Protein AF-A0A7X1GYJ8-F1 (afdb_monomer)

Structure (mmCIF, N/CA/C/O backbone):
data_AF-A0A7X1GYJ8-F1
#
_entry.id   AF-A0A7X1GYJ8-F1
#
loop_
_atom_site.group_PDB
_atom_site.id
_atom_site.type_symbol
_atom_site.label_atom_id
_atom_site.label_alt_id
_atom_site.label_comp_id
_atom_site.label_asym_id
_atom_site.label_entity_id
_atom_site.label_seq_id
_atom_site.pdbx_PDB_ins_code
_atom_site.Cartn_x
_atom_site.Cartn_y
_atom_site.Cartn_z
_atom_site.occupancy
_atom_site.B_iso_or_equiv
_atom_site.auth_seq_id
_atom_site.auth_comp_id
_atom_site.auth_asym_id
_atom_site.auth_atom_id
_atom_site.pdbx_PDB_model_num
ATOM 1 N N . MET A 1 1 ? 83.798 -9.477 -19.563 1.00 45.66 1 MET A N 1
ATOM 2 C CA . MET A 1 1 ? 82.902 -10.473 -20.184 1.00 45.66 1 MET A CA 1
ATOM 3 C C . MET A 1 1 ? 81.699 -10.606 -19.249 1.00 45.66 1 MET A C 1
ATOM 5 O O . MET A 1 1 ? 81.610 -11.568 -18.512 1.00 45.66 1 MET A O 1
ATOM 9 N N . THR A 1 2 ? 80.960 -9.540 -18.939 1.00 53.12 2 THR A N 1
ATOM 10 C CA . THR A 1 2 ? 80.012 -8.797 -19.794 1.00 53.12 2 THR A CA 1
ATOM 11 C C . THR A 1 2 ? 78.930 -9.715 -20.345 1.00 53.12 2 THR A C 1
ATOM 13 O O . THR A 1 2 ? 79.114 -10.243 -21.428 1.00 53.12 2 THR A O 1
ATOM 16 N N . ASP A 1 3 ? 77.861 -9.910 -19.569 1.00 47.84 3 ASP A N 1
ATOM 17 C CA . ASP A 1 3 ? 76.476 -9.841 -20.058 1.00 47.84 3 ASP A CA 1
ATOM 18 C C . ASP A 1 3 ? 75.512 -9.824 -18.855 1.00 47.84 3 ASP A C 1
ATOM 20 O O . ASP A 1 3 ? 75.094 -10.851 -18.327 1.00 47.84 3 ASP A O 1
ATOM 24 N N . MET A 1 4 ? 75.223 -8.620 -18.355 1.00 61.00 4 MET A N 1
ATOM 25 C CA . MET A 1 4 ? 74.084 -8.367 -17.474 1.00 61.00 4 MET A CA 1
ATOM 26 C C . MET A 1 4 ? 73.041 -7.680 -18.353 1.00 61.00 4 MET A C 1
ATOM 28 O O . MET A 1 4 ? 73.132 -6.481 -18.615 1.00 61.00 4 MET A O 1
ATOM 32 N N . HIS A 1 5 ? 72.105 -8.464 -18.883 1.00 62.12 5 HIS A N 1
ATOM 33 C CA . HIS A 1 5 ? 71.064 -7.974 -19.777 1.00 62.12 5 HIS A CA 1
ATOM 34 C C . HIS A 1 5 ? 70.033 -7.187 -18.956 1.00 62.12 5 HIS A C 1
ATOM 36 O O . HIS A 1 5 ? 69.135 -7.748 -18.329 1.00 62.12 5 HIS A O 1
ATOM 42 N N . ILE A 1 6 ? 70.190 -5.865 -18.942 1.00 59.81 6 ILE A N 1
ATOM 43 C CA . ILE A 1 6 ? 69.143 -4.927 -18.549 1.00 59.81 6 ILE A CA 1
ATOM 44 C C . ILE A 1 6 ? 68.175 -4.829 -19.724 1.00 59.81 6 ILE A C 1
ATOM 46 O O . ILE A 1 6 ? 68.511 -4.249 -20.752 1.00 59.81 6 ILE A O 1
ATOM 50 N N . ASN A 1 7 ? 66.971 -5.379 -19.569 1.00 54.88 7 ASN A N 1
ATOM 51 C CA . ASN A 1 7 ? 65.853 -5.044 -20.439 1.00 54.88 7 ASN A CA 1
ATOM 52 C C . ASN A 1 7 ? 64.719 -4.423 -19.618 1.00 54.88 7 ASN A C 1
ATOM 54 O O . ASN A 1 7 ? 64.030 -5.105 -18.865 1.00 54.88 7 ASN A O 1
ATOM 58 N N . GLY A 1 8 ? 64.551 -3.115 -19.808 1.00 46.00 8 GLY A N 1
ATOM 59 C CA . GLY A 1 8 ? 63.235 -2.535 -20.053 1.00 46.00 8 GLY A CA 1
ATOM 60 C C . GLY A 1 8 ? 62.268 -2.459 -18.880 1.00 46.00 8 GLY A C 1
ATOM 61 O O . GLY A 1 8 ? 61.262 -3.157 -18.843 1.00 46.00 8 GLY A O 1
ATOM 62 N N . ILE A 1 9 ? 62.494 -1.476 -18.013 1.00 58.97 9 ILE A N 1
ATOM 63 C CA . ILE A 1 9 ? 61.416 -0.706 -17.386 1.00 58.97 9 ILE A CA 1
ATOM 64 C C . ILE A 1 9 ? 60.454 -0.169 -18.465 1.00 58.97 9 ILE A C 1
ATOM 66 O O . ILE A 1 9 ? 60.699 0.868 -19.074 1.00 58.97 9 ILE A O 1
ATOM 70 N N . ALA A 1 10 ? 59.350 -0.868 -18.715 1.00 52.25 10 ALA A N 1
ATOM 71 C CA . ALA A 1 10 ? 58.247 -0.342 -19.507 1.00 52.25 10 ALA A CA 1
ATOM 72 C C . ALA A 1 10 ? 56.914 -0.879 -18.977 1.00 52.25 10 ALA A C 1
ATOM 74 O O . ALA A 1 10 ? 56.587 -2.051 -19.131 1.00 52.25 10 ALA A O 1
ATOM 75 N N . GLY A 1 11 ? 56.121 0.020 -18.393 1.00 50.34 11 GLY A N 1
ATOM 76 C CA . GLY A 1 11 ? 54.671 -0.070 -18.530 1.00 50.34 11 GLY A CA 1
ATOM 77 C C . GLY A 1 11 ? 53.927 -0.925 -17.514 1.00 50.34 11 GLY A C 1
ATOM 78 O O . GLY A 1 11 ? 53.037 -1.681 -17.888 1.00 50.34 11 GLY A O 1
ATOM 79 N N . GLN A 1 12 ? 54.174 -0.712 -16.223 1.00 53.41 12 GLN A N 1
ATOM 80 C CA . GLN A 1 12 ? 53.104 -0.851 -15.238 1.00 53.41 12 GLN A CA 1
ATOM 81 C C . GLN A 1 12 ? 52.084 0.274 -15.492 1.00 53.41 12 GLN A C 1
ATOM 83 O O . GLN A 1 12 ? 52.143 1.336 -14.886 1.00 53.41 12 GLN A O 1
ATOM 88 N N . LEU A 1 13 ? 51.180 0.060 -16.449 1.00 52.78 13 LEU A N 1
ATOM 89 C CA . LEU A 1 13 ? 49.982 0.868 -16.653 1.00 52.78 13 LEU A CA 1
ATOM 90 C C . LEU A 1 13 ? 48.789 -0.071 -16.806 1.00 52.78 13 LEU A C 1
ATOM 92 O O . LEU A 1 13 ? 48.505 -0.600 -17.874 1.00 52.78 13 LEU A O 1
ATOM 96 N N . THR A 1 14 ? 48.117 -0.261 -15.672 1.00 54.62 14 THR A N 1
ATOM 97 C CA . THR A 1 14 ? 46.659 -0.338 -15.577 1.00 54.62 14 THR A CA 1
ATOM 98 C C . THR A 1 14 ? 45.983 -1.232 -16.617 1.00 54.62 14 THR A C 1
ATOM 100 O O . THR A 1 14 ? 45.461 -0.754 -17.621 1.00 54.62 14 THR A O 1
ATOM 103 N N . THR A 1 15 ? 45.837 -2.521 -16.313 1.00 56.56 15 THR A N 1
ATOM 104 C CA . THR A 1 15 ? 44.571 -3.168 -16.663 1.00 56.56 15 THR A CA 1
ATOM 105 C C . THR A 1 15 ? 43.479 -2.392 -15.925 1.00 56.56 15 THR A C 1
ATOM 107 O O . THR A 1 15 ? 43.510 -2.392 -14.689 1.00 56.56 15 THR A O 1
ATOM 110 N N . PRO A 1 16 ? 42.536 -1.710 -16.602 1.00 51.09 16 PRO A N 1
ATOM 111 C CA . PRO A 1 16 ? 41.320 -1.312 -15.926 1.00 51.09 16 PRO A CA 1
ATOM 112 C C . PRO A 1 16 ? 40.677 -2.617 -15.474 1.00 51.09 16 PRO A C 1
ATOM 114 O O . PRO A 1 16 ? 40.201 -3.407 -16.291 1.00 51.09 16 PRO A O 1
ATOM 117 N N . GLN A 1 17 ? 40.757 -2.878 -14.167 1.00 50.09 17 GLN A N 1
ATOM 118 C CA . GLN A 1 17 ? 39.929 -3.861 -13.502 1.00 50.09 17 GLN A CA 1
ATOM 119 C C . GLN A 1 17 ? 38.521 -3.564 -13.990 1.00 50.09 17 GLN A C 1
ATOM 121 O O . GLN A 1 17 ? 37.985 -2.484 -13.736 1.00 50.09 17 GLN A O 1
ATOM 126 N N . ALA A 1 18 ? 37.994 -4.473 -14.805 1.00 48.84 18 ALA A N 1
ATOM 127 C CA . ALA A 1 18 ? 36.632 -4.416 -15.266 1.00 48.84 18 ALA A CA 1
ATOM 128 C C . ALA A 1 18 ? 35.777 -4.437 -14.003 1.00 48.84 18 ALA A C 1
ATOM 130 O O . ALA A 1 18 ? 35.524 -5.498 -13.434 1.00 48.84 18 ALA A O 1
ATOM 131 N N . GLY A 1 19 ? 35.389 -3.247 -13.537 1.00 53.94 19 GLY A N 1
ATOM 132 C CA . GLY A 1 19 ? 34.272 -3.091 -12.634 1.00 53.94 19 GLY A CA 1
ATOM 133 C C . GLY A 1 19 ? 33.162 -3.911 -13.255 1.00 53.94 19 GLY A C 1
ATOM 134 O O . GLY A 1 19 ? 32.858 -3.733 -14.438 1.00 53.94 19 GLY A O 1
ATOM 135 N N . THR A 1 20 ? 32.687 -4.894 -12.496 1.00 56.09 20 THR A N 1
ATOM 136 C CA . THR A 1 20 ? 31.553 -5.751 -12.821 1.00 56.09 20 THR A CA 1
ATOM 137 C C . THR A 1 20 ? 30.541 -4.921 -13.588 1.00 56.09 20 THR A C 1
ATOM 139 O O . THR A 1 20 ? 29.871 -4.068 -13.005 1.00 56.09 20 THR A O 1
ATOM 142 N N . ARG A 1 21 ? 30.494 -5.110 -14.914 1.00 59.47 21 ARG A N 1
ATOM 143 C CA . ARG A 1 21 ? 29.458 -4.525 -15.756 1.00 59.47 21 ARG A CA 1
ATOM 144 C C . ARG A 1 21 ? 28.191 -5.215 -15.293 1.00 59.47 21 ARG A C 1
ATOM 146 O O . ARG A 1 21 ? 27.908 -6.315 -15.754 1.00 59.47 21 ARG A O 1
ATOM 153 N N . SER A 1 22 ? 27.523 -4.626 -14.303 1.00 63.12 22 SER A N 1
ATOM 154 C CA . SER A 1 22 ? 26.217 -5.078 -13.853 1.00 63.12 22 SER A CA 1
ATOM 155 C C . SER A 1 22 ? 25.363 -5.089 -15.106 1.00 63.12 22 SER A C 1
ATOM 157 O O . SER A 1 22 ? 25.158 -4.045 -15.734 1.00 63.12 22 SER A O 1
ATOM 159 N N . SER A 1 23 ? 25.049 -6.287 -15.588 1.00 75.88 23 SER A N 1
ATOM 160 C CA . SER A 1 23 ? 24.400 -6.417 -16.877 1.00 75.88 23 SER A CA 1
ATOM 161 C C . SER A 1 23 ? 23.003 -5.812 -16.754 1.00 75.88 23 SER A C 1
ATOM 163 O O . SER A 1 23 ? 22.411 -5.801 -15.672 1.00 75.88 23 SER A O 1
ATOM 165 N N . ALA A 1 24 ? 22.436 -5.308 -17.850 1.00 69.75 24 ALA A N 1
ATOM 166 C CA . ALA A 1 24 ? 21.052 -4.827 -17.831 1.00 69.75 24 ALA A CA 1
ATOM 167 C C . ALA A 1 24 ? 20.081 -5.905 -17.291 1.00 69.75 24 ALA A C 1
ATOM 169 O O . ALA A 1 24 ? 19.071 -5.578 -16.671 1.00 69.75 24 ALA A O 1
ATOM 170 N N . ALA A 1 25 ? 20.429 -7.188 -17.454 1.00 70.75 25 ALA A N 1
ATOM 171 C CA . ALA A 1 25 ? 19.703 -8.321 -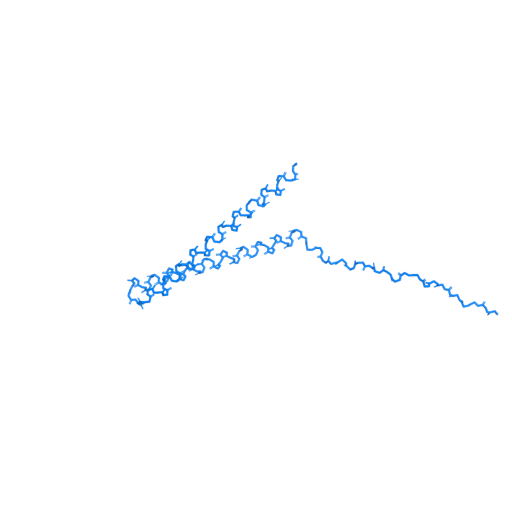16.893 1.00 70.75 25 ALA A CA 1
ATOM 172 C C . ALA A 1 25 ? 19.810 -8.422 -15.356 1.00 70.75 25 ALA A C 1
ATOM 174 O O . ALA A 1 25 ? 18.810 -8.724 -14.703 1.00 70.75 25 ALA A O 1
ATOM 175 N N . ASP A 1 26 ? 20.971 -8.131 -14.763 1.00 78.12 26 ASP A N 1
ATOM 176 C CA . ASP A 1 26 ? 21.149 -8.103 -13.302 1.00 78.12 26 ASP A CA 1
ATOM 177 C C . ASP A 1 26 ? 20.385 -6.936 -12.667 1.00 78.12 26 ASP A C 1
ATOM 179 O O . ASP A 1 26 ? 19.699 -7.113 -11.657 1.00 78.12 26 ASP A O 1
ATOM 183 N N . ALA A 1 27 ? 20.418 -5.761 -13.303 1.00 74.62 27 ALA A N 1
ATOM 184 C CA . ALA A 1 27 ? 19.632 -4.603 -12.879 1.00 74.62 27 ALA A CA 1
ATOM 185 C C . ALA A 1 27 ? 18.117 -4.869 -12.976 1.00 74.62 27 ALA A C 1
ATOM 187 O O . ALA A 1 27 ? 17.375 -4.549 -12.046 1.00 74.62 27 ALA A O 1
ATOM 188 N N . ALA A 1 28 ? 17.655 -5.518 -14.053 1.00 75.75 28 ALA A N 1
ATOM 189 C CA . ALA A 1 28 ? 16.254 -5.908 -14.218 1.00 75.75 28 ALA A CA 1
ATOM 190 C C . ALA A 1 28 ? 15.799 -6.928 -13.159 1.00 75.75 28 ALA A C 1
ATOM 192 O O . ALA A 1 28 ? 14.698 -6.805 -12.619 1.00 75.75 28 ALA A O 1
ATOM 193 N N . LYS A 1 29 ? 16.651 -7.900 -12.802 1.00 81.56 29 LYS A N 1
ATOM 194 C CA . LYS A 1 29 ? 16.393 -8.831 -11.690 1.00 81.56 29 LYS A CA 1
ATOM 195 C C . LYS A 1 29 ? 16.310 -8.113 -10.345 1.00 81.56 29 LYS A C 1
ATOM 197 O O . LYS A 1 29 ? 15.382 -8.372 -9.582 1.00 81.56 29 LYS A O 1
ATOM 202 N N . GLY A 1 30 ? 17.249 -7.210 -10.059 1.00 85.06 30 GLY A N 1
ATOM 203 C CA . GLY A 1 30 ? 17.247 -6.413 -8.830 1.00 85.06 30 GLY A CA 1
ATOM 204 C C . GLY A 1 30 ? 15.979 -5.570 -8.701 1.00 85.06 30 GLY A C 1
ATOM 205 O O . GLY A 1 30 ? 15.325 -5.586 -7.659 1.00 85.06 30 GLY A O 1
ATOM 206 N N . PHE A 1 31 ? 15.575 -4.922 -9.794 1.00 83.56 31 PHE A N 1
ATOM 207 C CA . PHE A 1 31 ? 14.337 -4.157 -9.851 1.00 83.56 31 PHE A CA 1
ATOM 208 C C . PHE A 1 31 ? 13.087 -5.035 -9.673 1.00 83.56 31 PHE A C 1
ATOM 210 O O . PHE A 1 31 ? 12.203 -4.693 -8.892 1.00 83.56 31 PHE A O 1
ATOM 217 N N . GLY A 1 32 ? 13.012 -6.185 -10.349 1.00 87.31 32 GLY A N 1
ATOM 218 C CA . GLY A 1 32 ? 11.891 -7.118 -10.205 1.00 87.31 32 GLY A CA 1
ATOM 219 C C . GLY A 1 32 ? 11.743 -7.648 -8.776 1.00 87.31 32 GLY A C 1
ATOM 220 O O . GLY A 1 32 ? 10.631 -7.720 -8.254 1.00 87.31 32 GLY A O 1
ATOM 221 N N . ASN A 1 33 ? 12.861 -7.949 -8.112 1.00 90.38 33 ASN A N 1
ATOM 222 C CA . ASN A 1 33 ? 12.871 -8.347 -6.704 1.00 90.38 33 ASN A CA 1
ATOM 223 C C . ASN A 1 33 ? 12.407 -7.210 -5.786 1.00 90.38 33 ASN A C 1
ATOM 225 O O . ASN A 1 33 ? 11.597 -7.449 -4.892 1.00 90.38 33 ASN A O 1
ATOM 229 N N . PHE A 1 34 ? 12.872 -5.981 -6.029 1.00 89.62 34 PHE A N 1
ATOM 230 C CA . PHE A 1 34 ? 12.417 -4.799 -5.299 1.00 89.62 34 PHE A CA 1
ATOM 231 C C . PHE A 1 34 ? 10.908 -4.584 -5.458 1.00 89.62 34 PHE A C 1
ATOM 233 O O . PHE A 1 34 ? 10.203 -4.443 -4.463 1.00 89.62 34 PHE A O 1
ATOM 240 N N . LEU A 1 35 ? 10.392 -4.634 -6.692 1.00 89.75 35 LEU A N 1
ATOM 241 C CA . LEU A 1 35 ? 8.966 -4.463 -6.964 1.00 89.75 35 LEU A CA 1
ATOM 242 C C . LEU A 1 35 ? 8.134 -5.554 -6.280 1.00 89.75 35 LEU A C 1
ATOM 244 O O . LEU A 1 35 ? 7.108 -5.253 -5.680 1.00 89.75 35 LEU A O 1
ATOM 248 N N . LYS A 1 36 ? 8.592 -6.810 -6.318 1.00 92.44 36 LYS A N 1
ATOM 249 C CA . LYS A 1 36 ? 7.947 -7.913 -5.594 1.00 92.44 36 LYS A CA 1
ATOM 250 C C . LYS A 1 36 ? 7.906 -7.654 -4.085 1.00 92.44 36 LYS A C 1
ATOM 252 O O . LYS A 1 36 ? 6.877 -7.902 -3.462 1.00 92.44 36 LYS A O 1
ATOM 257 N N . GLY A 1 37 ? 9.000 -7.146 -3.516 1.00 94.38 37 GLY A N 1
ATOM 258 C CA . GLY A 1 37 ? 9.064 -6.734 -2.114 1.00 94.38 37 GLY A CA 1
ATOM 259 C C . GLY A 1 37 ? 8.051 -5.635 -1.793 1.00 94.38 37 GLY A C 1
ATOM 260 O O . GLY A 1 37 ? 7.246 -5.805 -0.885 1.00 94.38 37 GLY A O 1
ATOM 261 N N . ALA A 1 38 ? 8.017 -4.571 -2.598 1.00 91.94 38 ALA A N 1
ATOM 262 C CA . ALA A 1 38 ? 7.089 -3.455 -2.419 1.00 91.94 38 ALA A CA 1
ATOM 263 C C . ALA A 1 38 ? 5.614 -3.890 -2.500 1.00 91.94 38 ALA A C 1
ATOM 265 O O . ALA A 1 38 ? 4.799 -3.470 -1.685 1.00 91.94 38 ALA A O 1
ATOM 266 N N . VAL A 1 39 ? 5.264 -4.772 -3.444 1.00 94.81 39 VAL A N 1
ATOM 267 C CA . VAL A 1 39 ? 3.909 -5.348 -3.536 1.00 94.81 39 VAL A CA 1
ATOM 268 C C . VAL A 1 39 ? 3.567 -6.142 -2.273 1.00 94.81 39 VAL A C 1
ATOM 270 O O . VAL A 1 39 ? 2.465 -6.008 -1.744 1.00 94.81 39 VAL A O 1
ATOM 273 N N . SER A 1 40 ? 4.504 -6.954 -1.775 1.00 96.56 40 SER A N 1
ATOM 274 C CA . SER A 1 40 ? 4.306 -7.727 -0.545 1.00 96.56 40 SER A CA 1
ATOM 275 C C . SER A 1 40 ? 4.123 -6.829 0.679 1.00 96.56 40 SER A C 1
ATOM 277 O O . SER A 1 40 ? 3.300 -7.135 1.535 1.00 96.56 40 SER A O 1
ATOM 279 N N . GLU A 1 41 ? 4.871 -5.730 0.761 1.00 95.62 41 GLU A N 1
ATOM 280 C CA . GLU A 1 41 ? 4.770 -4.756 1.849 1.00 95.62 41 GLU A CA 1
ATOM 281 C C . GLU A 1 41 ? 3.422 -4.032 1.829 1.00 95.62 41 GLU A C 1
ATOM 283 O O . GLU A 1 41 ? 2.743 -3.968 2.849 1.00 95.62 41 GLU A O 1
ATOM 288 N N . VAL A 1 42 ? 2.970 -3.573 0.659 1.00 96.06 42 VAL A N 1
ATOM 289 C CA . VAL A 1 42 ? 1.637 -2.968 0.510 1.00 96.06 42 VAL A CA 1
ATOM 290 C C . VAL A 1 42 ? 0.534 -3.957 0.892 1.00 96.06 42 VAL A C 1
ATOM 292 O O . VAL A 1 42 ? -0.401 -3.582 1.593 1.00 96.06 42 VAL A O 1
ATOM 295 N N . ASN A 1 43 ? 0.653 -5.229 0.500 1.00 96.44 43 ASN A N 1
ATOM 296 C CA . ASN A 1 43 ? -0.306 -6.264 0.895 1.00 96.44 43 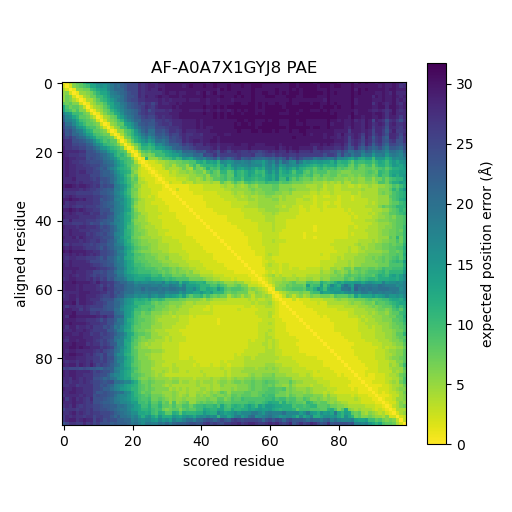ASN A CA 1
ATOM 297 C C . ASN A 1 43 ? -0.347 -6.470 2.418 1.00 96.44 43 ASN A C 1
ATOM 299 O O . ASN A 1 43 ? -1.420 -6.623 2.995 1.00 96.44 43 ASN A O 1
ATOM 303 N N . GLN A 1 44 ? 0.815 -6.447 3.072 1.00 97.31 44 GLN A N 1
ATOM 304 C CA . GLN A 1 44 ? 0.907 -6.539 4.527 1.00 97.31 44 GLN A CA 1
ATOM 305 C C . GLN A 1 44 ? 0.233 -5.339 5.209 1.00 97.31 44 GLN A C 1
ATOM 307 O O . GLN A 1 44 ? -0.553 -5.526 6.134 1.00 97.31 44 GLN A O 1
ATOM 312 N N . LEU A 1 45 ? 0.475 -4.122 4.713 1.00 96.31 45 LEU A N 1
ATOM 313 C CA . LEU A 1 45 ? -0.156 -2.904 5.230 1.00 96.31 45 LEU A CA 1
ATOM 314 C C . LEU A 1 45 ? -1.681 -2.927 5.072 1.00 96.31 45 LEU A C 1
ATOM 316 O O . LEU A 1 45 ? -2.394 -2.517 5.985 1.00 96.31 45 LEU A O 1
ATOM 320 N N . HIS A 1 46 ? -2.185 -3.433 3.944 1.00 95.69 46 HIS A N 1
ATOM 321 C CA . HIS A 1 46 ? -3.620 -3.635 3.748 1.00 95.69 46 HIS A CA 1
ATOM 322 C C . HIS A 1 46 ? -4.200 -4.626 4.762 1.00 95.69 46 HIS A C 1
ATOM 324 O O . HIS A 1 46 ? -5.196 -4.310 5.406 1.00 95.69 46 HIS A O 1
ATOM 330 N N . HIS A 1 47 ? -3.552 -5.774 4.975 1.00 96.94 47 HIS A N 1
ATOM 331 C CA . HIS A 1 47 ? -4.001 -6.743 5.978 1.00 96.94 47 HIS A CA 1
ATOM 332 C C . HIS A 1 47 ? -4.008 -6.177 7.402 1.00 96.94 47 HIS A C 1
ATOM 334 O O . HIS A 1 47 ? -4.938 -6.444 8.160 1.00 96.94 47 HIS A O 1
ATOM 340 N N . GLU A 1 48 ? -2.993 -5.399 7.778 1.00 94.88 48 GLU A N 1
ATOM 341 C CA . GLU A 1 48 ? -2.946 -4.729 9.082 1.00 94.88 48 GLU A CA 1
ATOM 342 C C . GLU A 1 48 ? -4.085 -3.719 9.243 1.00 94.88 48 GLU A C 1
ATOM 344 O O . GLU A 1 48 ? -4.723 -3.667 10.296 1.00 94.88 48 GLU A O 1
ATOM 349 N N . ALA A 1 49 ? -4.375 -2.946 8.194 1.00 94.12 49 ALA A N 1
ATOM 350 C CA . ALA A 1 49 ? -5.489 -2.008 8.193 1.00 94.12 49 ALA A CA 1
ATOM 351 C C . ALA A 1 49 ? -6.840 -2.730 8.322 1.00 94.12 49 ALA A C 1
ATOM 353 O O . ALA A 1 49 ? -7.659 -2.334 9.151 1.00 94.12 49 ALA A O 1
ATOM 354 N N . ASP A 1 50 ? -7.045 -3.822 7.582 1.00 94.81 50 ASP A N 1
ATOM 355 C CA . ASP A 1 50 ? -8.265 -4.631 7.655 1.00 94.81 50 ASP A CA 1
ATOM 356 C C . ASP A 1 50 ? -8.469 -5.213 9.060 1.00 94.81 50 ASP A C 1
ATOM 358 O O . ASP A 1 50 ? -9.562 -5.125 9.621 1.00 94.81 50 ASP A O 1
ATOM 362 N N . GLN A 1 51 ? -7.406 -5.741 9.675 1.00 94.44 51 GLN A N 1
ATOM 363 C CA . GLN A 1 51 ? -7.451 -6.251 11.047 1.00 94.44 51 GLN A CA 1
ATOM 364 C C . GLN A 1 51 ? -7.767 -5.152 12.064 1.00 94.44 51 GLN A C 1
ATOM 366 O O . GLN A 1 51 ? -8.550 -5.376 12.990 1.00 94.44 51 GLN A O 1
ATOM 371 N N . ALA A 1 52 ? -7.182 -3.962 11.905 1.00 92.50 52 ALA A N 1
ATOM 372 C CA . ALA A 1 52 ? -7.458 -2.829 12.779 1.00 92.50 52 ALA A CA 1
ATOM 373 C C . ALA A 1 52 ? -8.927 -2.383 12.668 1.00 92.50 52 ALA A C 1
ATOM 375 O O . ALA A 1 52 ? -9.588 -2.171 13.686 1.00 92.50 52 ALA A O 1
ATOM 376 N N . VAL A 1 53 ? -9.467 -2.327 11.445 1.00 92.75 53 VAL A N 1
ATOM 377 C CA . VAL A 1 53 ? -10.882 -2.022 11.188 1.00 92.75 53 VAL A CA 1
ATOM 378 C C . VAL A 1 53 ? -11.796 -3.090 11.785 1.00 92.75 53 VAL A C 1
ATOM 380 O O . VAL A 1 53 ? -12.781 -2.758 12.446 1.00 92.75 53 VAL A O 1
ATOM 383 N N . GLU A 1 54 ? -11.481 -4.372 11.609 1.00 93.19 54 GLU A N 1
ATOM 384 C CA . GLU A 1 54 ? -12.264 -5.470 12.181 1.00 93.19 54 GLU A CA 1
ATOM 385 C C . GLU A 1 54 ? -12.257 -5.425 13.716 1.00 93.19 54 GLU A C 1
ATOM 387 O O . GLU A 1 54 ? -13.292 -5.592 14.361 1.00 93.19 54 GLU A O 1
ATOM 392 N N . ALA A 1 55 ? -11.102 -5.162 14.329 1.00 90.50 55 ALA A N 1
ATOM 393 C CA . ALA A 1 55 ? -10.991 -5.030 15.775 1.00 90.50 55 ALA A CA 1
ATOM 394 C C . ALA A 1 55 ? -11.792 -3.829 16.302 1.00 90.50 55 ALA A C 1
ATOM 396 O O . ALA A 1 55 ? -12.456 -3.949 17.335 1.00 90.50 55 ALA A O 1
ATOM 397 N N . LEU A 1 56 ? -11.761 -2.701 15.589 1.00 91.50 56 LEU A N 1
ATOM 398 C CA . LEU A 1 56 ? -12.497 -1.491 15.946 1.00 91.50 56 LEU A CA 1
ATOM 399 C C . LEU A 1 56 ? -14.015 -1.702 15.846 1.00 91.50 56 LEU A C 1
ATOM 401 O O . LEU A 1 56 ? -14.753 -1.429 16.791 1.00 91.50 56 LEU A O 1
ATOM 405 N N . THR A 1 57 ? -14.485 -2.233 14.718 1.00 89.56 57 THR A N 1
ATOM 406 C CA . THR A 1 57 ? -15.915 -2.480 14.460 1.00 89.56 57 THR A CA 1
ATOM 407 C C . THR A 1 57 ? -16.497 -3.570 15.361 1.00 89.56 57 THR A C 1
ATOM 409 O O . THR A 1 57 ? -17.647 -3.468 15.781 1.00 89.56 57 THR A O 1
ATOM 412 N N . ALA A 1 58 ? -15.698 -4.575 15.728 1.00 91.44 58 ALA A N 1
ATOM 413 C CA . ALA A 1 58 ? -16.075 -5.609 16.691 1.00 91.44 58 ALA A CA 1
ATOM 414 C C . ALA A 1 58 ? -16.054 -5.131 18.158 1.00 91.44 58 ALA A C 1
ATOM 416 O O . ALA A 1 58 ? -16.325 -5.928 19.055 1.00 91.44 58 ALA A O 1
ATOM 417 N N . GLY A 1 59 ? -15.669 -3.877 18.431 1.00 85.38 59 GLY A N 1
ATOM 418 C CA . GLY A 1 59 ? -15.524 -3.342 19.789 1.00 85.38 59 GLY A CA 1
ATOM 419 C C . GLY A 1 59 ? -14.354 -3.939 20.584 1.00 85.38 59 GLY A C 1
ATOM 420 O O . GLY A 1 59 ? -14.243 -3.698 21.784 1.00 85.38 59 GLY A O 1
ATOM 421 N N . ARG A 1 60 ? -13.474 -4.712 19.929 1.00 85.00 60 ARG A N 1
ATOM 422 C CA . ARG A 1 60 ? -12.250 -5.290 20.516 1.00 85.00 60 ARG A CA 1
ATOM 423 C C . ARG A 1 60 ? -11.146 -4.245 20.686 1.00 85.00 60 ARG A C 1
ATOM 425 O O . ARG A 1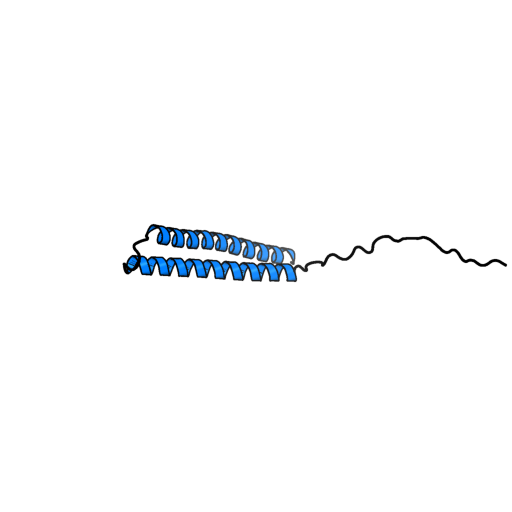 60 ? -10.260 -4.426 21.514 1.00 85.00 60 ARG A O 1
ATOM 432 N N . SER A 1 61 ? -11.207 -3.161 19.919 1.00 76.19 61 SER A N 1
ATOM 433 C CA . SER A 1 61 ? -10.348 -1.988 20.042 1.00 76.19 61 SER A CA 1
ATOM 434 C C . SER A 1 61 ? -11.209 -0.728 20.032 1.00 76.19 61 SER A C 1
ATOM 436 O O . SER A 1 61 ? -12.207 -0.671 19.325 1.00 76.19 61 SER A O 1
ATOM 438 N N . GLN A 1 62 ? -10.826 0.285 20.808 1.00 82.31 62 GLN A N 1
ATOM 439 C CA . GLN A 1 62 ? -11.400 1.638 20.719 1.00 82.31 62 GLN A CA 1
ATOM 440 C C . GLN A 1 62 ? -10.422 2.621 20.066 1.00 82.31 62 GLN A C 1
ATOM 442 O O . GLN A 1 62 ? -10.654 3.829 20.038 1.00 82.31 62 GLN A O 1
ATOM 447 N N . ASP A 1 63 ? -9.309 2.106 19.543 1.00 85.06 63 ASP A N 1
ATOM 448 C CA . ASP A 1 63 ? -8.227 2.917 19.012 1.00 85.06 63 ASP A CA 1
ATOM 449 C C . ASP A 1 63 ? -8.484 3.286 17.546 1.00 85.06 63 ASP A C 1
ATOM 451 O O . ASP A 1 63 ? -7.903 2.752 16.593 1.00 85.06 63 ASP A O 1
ATOM 455 N N . VAL A 1 64 ? -9.424 4.216 17.374 1.00 89.06 64 VAL A N 1
ATOM 456 C CA . VAL A 1 64 ? -9.769 4.802 16.073 1.00 89.06 64 VAL A CA 1
ATOM 457 C C . VAL A 1 64 ? -8.538 5.453 15.439 1.00 89.06 64 VAL A C 1
ATOM 459 O O . VAL A 1 64 ? -8.371 5.393 14.224 1.00 89.06 64 VAL A O 1
ATOM 462 N N . HIS A 1 65 ? -7.659 6.052 16.249 1.00 91.94 65 HIS A N 1
ATOM 463 C CA . HIS A 1 65 ? -6.485 6.764 15.755 1.00 91.94 65 HIS A CA 1
ATOM 464 C C . HIS A 1 65 ? -5.501 5.813 15.071 1.00 91.94 65 HIS A C 1
ATOM 466 O O . HIS A 1 65 ? -5.140 6.038 13.916 1.00 91.94 65 HIS A O 1
ATOM 472 N N . ASN A 1 66 ? -5.143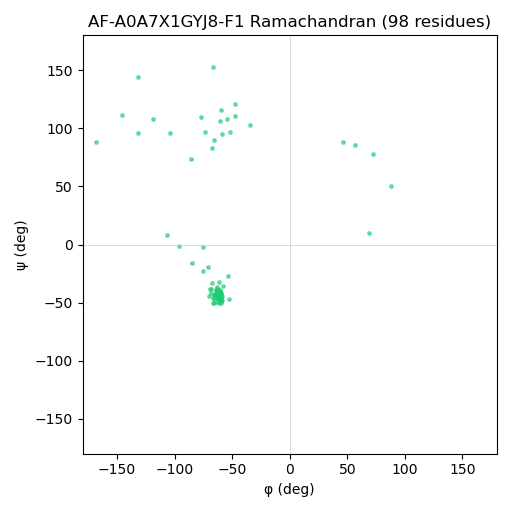 4.710 15.731 1.00 90.38 66 ASN A N 1
ATOM 473 C CA . ASN A 1 66 ? -4.268 3.701 15.135 1.00 90.38 66 ASN A CA 1
ATOM 474 C C . ASN A 1 66 ? -4.891 3.041 13.898 1.00 90.38 66 ASN A C 1
ATOM 476 O O . ASN A 1 66 ? -4.195 2.815 12.909 1.00 90.38 66 ASN A O 1
ATOM 480 N N . THR A 1 67 ? -6.206 2.810 13.906 1.00 92.25 67 THR A N 1
ATOM 481 C CA . THR A 1 67 ? -6.926 2.271 12.739 1.00 92.25 67 THR A CA 1
ATOM 482 C C . THR A 1 67 ? -6.842 3.218 11.539 1.00 92.25 67 THR A C 1
ATOM 484 O O . THR A 1 67 ? -6.517 2.797 10.430 1.00 92.25 67 THR A O 1
ATOM 487 N N . MET A 1 68 ? -7.069 4.515 11.762 1.00 93.31 68 MET A N 1
ATOM 488 C CA . MET A 1 68 ? -6.949 5.538 10.720 1.00 93.31 68 MET A CA 1
ATOM 489 C C . MET A 1 68 ? -5.519 5.651 10.187 1.00 93.31 68 MET A C 1
ATOM 491 O O . MET A 1 68 ? -5.329 5.777 8.980 1.00 93.31 68 MET A O 1
ATOM 495 N N . ILE A 1 69 ? -4.505 5.568 11.056 1.00 94.81 69 ILE A N 1
ATOM 496 C CA . ILE A 1 69 ? -3.098 5.578 10.631 1.0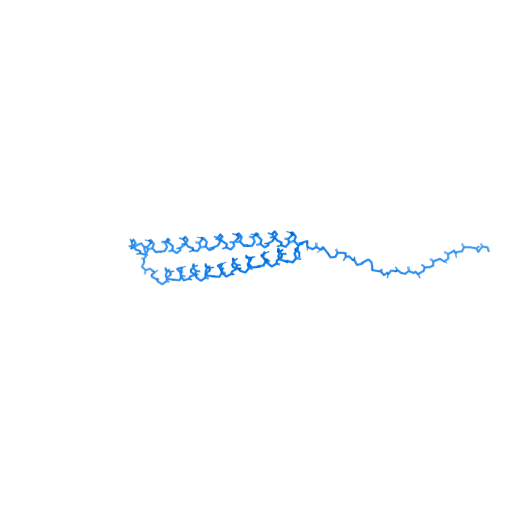0 94.81 69 ILE A CA 1
ATOM 497 C C . ILE A 1 69 ? -2.793 4.368 9.744 1.00 94.81 69 ILE A C 1
ATOM 499 O O . ILE A 1 69 ? -2.165 4.534 8.698 1.00 94.81 69 ILE A O 1
ATOM 503 N N . ALA A 1 70 ? -3.236 3.170 10.134 1.00 94.25 70 ALA A N 1
ATOM 504 C CA . ALA A 1 70 ? -3.021 1.955 9.352 1.00 94.25 70 ALA A CA 1
ATOM 505 C C . ALA A 1 70 ? -3.652 2.068 7.954 1.00 94.25 70 ALA A C 1
ATOM 507 O O . ALA A 1 70 ? -2.980 1.815 6.953 1.00 94.25 70 ALA A O 1
ATOM 508 N N . LEU A 1 71 ? -4.896 2.553 7.881 1.00 94.94 71 LEU A N 1
ATOM 509 C CA . LEU A 1 71 ? -5.593 2.814 6.618 1.00 94.94 71 LEU A CA 1
ATOM 510 C C . LEU A 1 71 ? -4.851 3.833 5.746 1.00 94.94 71 LEU A C 1
ATOM 512 O O . LEU A 1 71 ? -4.603 3.575 4.569 1.00 94.94 71 LEU A O 1
ATOM 516 N N . GLN A 1 72 ? -4.444 4.966 6.323 1.00 95.88 72 GLN A N 1
ATOM 517 C CA . GLN A 1 72 ? -3.727 6.010 5.590 1.00 95.88 72 GLN A CA 1
ATOM 518 C C . GLN A 1 72 ? -2.387 5.493 5.053 1.00 95.88 72 GLN A C 1
ATOM 520 O O . GLN A 1 72 ? -1.989 5.813 3.933 1.00 95.88 72 GLN A O 1
ATOM 525 N N . LYS A 1 73 ? -1.686 4.677 5.847 1.00 95.44 73 LYS A N 1
ATOM 526 C CA . LYS A 1 73 ? -0.410 4.077 5.459 1.00 95.44 73 LYS A CA 1
ATOM 527 C C . LYS A 1 73 ? -0.585 3.104 4.296 1.00 95.44 73 LYS A C 1
ATOM 529 O O . LYS A 1 73 ? 0.214 3.157 3.359 1.00 95.44 73 LYS A O 1
ATOM 534 N N . ALA A 1 74 ? -1.616 2.261 4.335 1.00 96.25 74 ALA A N 1
ATOM 535 C CA . ALA A 1 74 ? -1.942 1.353 3.240 1.00 96.25 74 ALA A CA 1
ATOM 536 C C . ALA A 1 74 ? -2.252 2.129 1.947 1.00 96.25 74 ALA A C 1
ATOM 538 O O . ALA A 1 74 ? -1.629 1.861 0.920 1.00 96.25 74 ALA A O 1
ATOM 539 N N . ASP A 1 75 ? -3.113 3.152 2.016 1.00 96.25 75 ASP A N 1
ATOM 540 C CA . ASP A 1 75 ? -3.524 3.935 0.841 1.00 96.25 75 ASP A CA 1
ATOM 541 C C . ASP A 1 75 ? -2.352 4.694 0.198 1.00 96.25 75 ASP A C 1
ATOM 543 O O . ASP A 1 75 ? -2.089 4.553 -0.998 1.00 96.25 75 ASP A O 1
ATOM 547 N N . VAL A 1 76 ? -1.564 5.430 0.991 1.00 96.75 76 VAL A N 1
ATOM 548 C CA . VAL A 1 76 ? -0.395 6.168 0.477 1.00 96.75 76 VAL A CA 1
ATOM 549 C C . VAL A 1 76 ? 0.639 5.217 -0.140 1.00 96.75 76 VAL A C 1
ATOM 551 O O . VAL A 1 76 ? 1.197 5.505 -1.202 1.00 96.75 76 VAL A O 1
ATOM 554 N N . SER A 1 77 ? 0.880 4.061 0.485 1.00 95.38 77 SER A N 1
ATOM 555 C CA . SER A 1 77 ? 1.838 3.074 -0.031 1.00 95.38 77 SER A CA 1
ATOM 556 C C . SER A 1 77 ? 1.345 2.433 -1.330 1.00 95.38 77 SER A C 1
ATOM 558 O O . SER A 1 77 ? 2.124 2.238 -2.266 1.00 95.38 77 SER A O 1
ATOM 560 N N . PHE A 1 78 ? 0.044 2.163 -1.435 1.00 95.25 78 PHE A N 1
ATOM 561 C CA . PHE A 1 78 ? -0.571 1.667 -2.661 1.00 95.25 78 PHE A CA 1
ATOM 562 C C . PHE A 1 78 ? -0.495 2.692 -3.801 1.00 95.25 78 PHE A C 1
ATOM 564 O O . PHE A 1 78 ? -0.122 2.348 -4.926 1.00 95.25 78 PHE A O 1
ATOM 571 N N . GLN A 1 79 ? -0.775 3.967 -3.520 1.00 95.75 79 GLN A N 1
ATOM 572 C CA . GLN A 1 79 ? -0.640 5.046 -4.502 1.00 95.75 79 GLN A CA 1
ATOM 573 C C . GLN A 1 79 ? 0.793 5.142 -5.037 1.00 95.75 79 GLN A C 1
ATOM 575 O O . GLN A 1 79 ? 1.000 5.232 -6.252 1.00 95.75 79 GLN A O 1
ATOM 580 N N . LEU A 1 80 ? 1.787 5.057 -4.150 1.00 94.44 80 LEU A N 1
ATOM 581 C CA . LEU A 1 80 ? 3.195 5.022 -4.538 1.00 94.44 80 LEU A CA 1
ATOM 582 C C . LEU A 1 80 ? 3.500 3.817 -5.442 1.00 94.44 80 LEU A C 1
ATOM 584 O O . LEU A 1 80 ? 4.127 3.968 -6.493 1.00 94.44 80 LEU A O 1
ATOM 588 N N . LEU A 1 81 ? 3.016 2.627 -5.082 1.00 92.69 81 LEU A N 1
ATOM 589 C CA . LEU A 1 81 ? 3.192 1.422 -5.891 1.00 92.69 81 LEU A CA 1
ATOM 590 C C . LEU A 1 81 ? 2.581 1.575 -7.291 1.00 92.69 81 LEU A C 1
ATOM 592 O O . LEU A 1 81 ? 3.206 1.187 -8.278 1.00 92.69 81 LEU A O 1
ATOM 596 N N . MET A 1 82 ? 1.399 2.181 -7.404 1.00 93.56 82 MET A N 1
ATOM 597 C CA . MET A 1 82 ? 0.754 2.450 -8.693 1.00 93.56 82 MET A CA 1
ATOM 598 C C . MET A 1 82 ? 1.581 3.403 -9.562 1.00 93.56 82 MET A C 1
ATOM 600 O O . MET A 1 82 ? 1.719 3.180 -10.769 1.00 93.56 82 MET A O 1
ATOM 604 N N . GLN A 1 83 ? 2.193 4.430 -8.965 1.00 93.00 83 GLN A N 1
ATOM 605 C CA . GLN A 1 83 ? 3.113 5.318 -9.680 1.00 93.00 83 GLN A CA 1
ATOM 606 C C . GLN A 1 83 ? 4.332 4.557 -10.207 1.00 93.00 83 GLN A C 1
ATOM 608 O O . GLN A 1 83 ? 4.689 4.708 -11.378 1.00 93.00 83 GLN A O 1
ATOM 613 N N . ILE A 1 84 ? 4.931 3.700 -9.378 1.00 90.62 84 ILE A N 1
ATOM 614 C CA . ILE A 1 84 ? 6.059 2.854 -9.780 1.00 90.62 84 ILE A CA 1
ATOM 615 C C . ILE A 1 84 ? 5.632 1.922 -10.916 1.00 90.62 84 ILE A C 1
ATOM 617 O O . ILE A 1 84 ? 6.274 1.908 -11.965 1.00 90.62 84 ILE A O 1
ATOM 621 N N . ARG A 1 85 ? 4.512 1.207 -10.765 1.00 88.19 85 ARG A N 1
ATOM 622 C CA . ARG A 1 85 ? 3.946 0.313 -11.786 1.00 88.19 85 ARG A CA 1
ATOM 623 C C . ARG A 1 85 ? 3.782 1.028 -13.124 1.00 88.19 85 ARG A C 1
ATOM 625 O O . ARG A 1 85 ? 4.209 0.504 -14.149 1.00 88.19 85 ARG A O 1
ATOM 632 N N . ASN A 1 86 ? 3.225 2.237 -13.123 1.00 91.50 86 ASN A N 1
ATOM 633 C CA . ASN A 1 86 ? 3.053 3.021 -14.345 1.00 91.50 86 ASN A CA 1
ATOM 634 C C . ASN A 1 86 ? 4.400 3.411 -14.973 1.00 91.50 86 ASN A C 1
ATOM 636 O O . ASN A 1 86 ? 4.571 3.257 -16.180 1.00 91.50 86 ASN A O 1
ATOM 640 N N . LYS A 1 87 ? 5.385 3.841 -14.172 1.00 88.44 87 LYS A N 1
ATOM 641 C CA . LYS A 1 87 ? 6.731 4.171 -14.672 1.00 88.44 87 LYS A CA 1
ATOM 642 C C . LYS A 1 87 ? 7.447 2.967 -15.279 1.00 88.44 87 LYS A C 1
ATOM 644 O O . LYS A 1 87 ? 8.108 3.118 -16.302 1.00 88.44 87 LYS A O 1
ATOM 649 N N . VAL A 1 88 ? 7.287 1.784 -14.691 1.00 84.88 88 VAL A 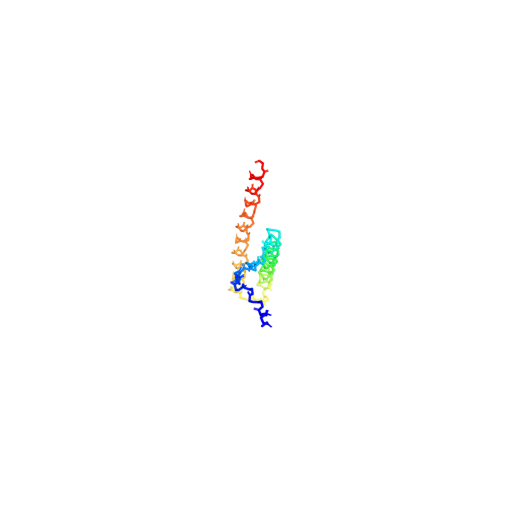N 1
ATOM 650 C CA . VAL A 1 88 ? 7.877 0.537 -15.201 1.00 84.88 88 VAL A CA 1
ATOM 651 C C . VAL A 1 88 ? 7.284 0.152 -16.543 1.00 84.88 88 VAL A C 1
ATOM 653 O O . VAL A 1 88 ? 8.031 -0.157 -17.468 1.00 84.88 88 VAL A O 1
ATOM 656 N N . VAL A 1 89 ? 5.956 0.204 -16.663 1.00 87.12 89 VAL A N 1
ATOM 657 C CA . VAL A 1 89 ? 5.271 -0.079 -17.929 1.00 87.12 89 VAL A CA 1
ATOM 658 C C . VAL A 1 89 ? 5.759 0.885 -19.013 1.00 87.12 89 VAL A C 1
ATOM 660 O O . VAL A 1 89 ? 6.187 0.439 -20.073 1.00 87.12 89 VAL A O 1
ATOM 663 N N . SER A 1 90 ? 5.824 2.190 -18.725 1.00 85.56 90 SER A N 1
ATOM 664 C CA . SER A 1 90 ? 6.348 3.177 -19.679 1.00 85.56 90 SER A CA 1
ATOM 665 C C . SER A 1 90 ? 7.818 2.944 -20.050 1.00 85.56 90 SER A C 1
ATOM 667 O O . SER A 1 90 ? 8.193 3.109 -21.212 1.00 85.56 90 SER A O 1
ATOM 669 N N . ALA A 1 91 ? 8.666 2.563 -19.091 1.00 83.94 91 ALA A N 1
ATOM 670 C CA . ALA A 1 91 ? 10.071 2.254 -19.350 1.00 83.94 91 ALA A CA 1
ATOM 671 C C . ALA A 1 91 ? 10.217 1.026 -20.264 1.00 83.94 91 ALA A C 1
ATOM 673 O O . ALA A 1 91 ? 10.985 1.068 -21.225 1.00 83.94 91 ALA A O 1
ATOM 674 N N . TYR A 1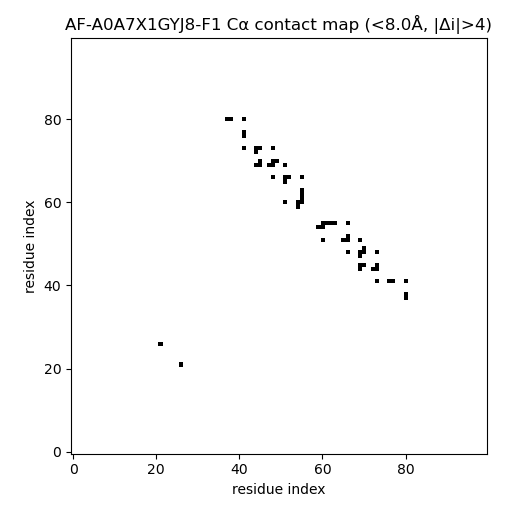 92 ? 9.427 -0.025 -20.024 1.00 81.88 92 TYR A N 1
ATOM 675 C CA . TYR A 1 92 ? 9.377 -1.210 -20.880 1.00 81.88 92 TYR A CA 1
ATOM 676 C C . TYR A 1 92 ? 8.945 -0.867 -22.314 1.00 81.88 92 TYR A C 1
ATOM 678 O O . TYR A 1 92 ? 9.635 -1.218 -23.271 1.00 81.88 92 TYR A O 1
ATOM 686 N N . GLU A 1 93 ? 7.861 -0.102 -22.471 1.00 82.50 93 GLU A N 1
ATOM 687 C CA . GLU A 1 93 ? 7.398 0.357 -23.786 1.00 82.50 93 GLU A CA 1
ATOM 688 C C . GLU A 1 93 ? 8.427 1.241 -24.511 1.00 82.50 93 GLU A C 1
ATOM 690 O O . GLU A 1 93 ? 8.484 1.266 -25.741 1.00 82.50 93 GLU A O 1
ATOM 695 N N . THR A 1 94 ? 9.219 2.021 -23.771 1.00 76.81 94 THR A N 1
ATOM 696 C CA . THR A 1 94 ? 10.263 2.886 -24.347 1.00 76.81 94 THR A CA 1
ATOM 697 C C . THR A 1 94 ? 11.416 2.054 -24.903 1.00 76.81 94 THR A C 1
ATOM 699 O O . THR A 1 94 ? 11.853 2.298 -26.025 1.00 76.81 94 THR A O 1
ATOM 702 N N . VAL A 1 95 ? 11.867 1.032 -24.166 1.00 76.38 95 VAL A N 1
ATOM 703 C CA . VAL A 1 95 ? 12.928 0.118 -24.622 1.00 76.38 95 VAL A CA 1
ATOM 704 C C . VAL A 1 95 ? 12.489 -0.659 -25.864 1.00 76.38 95 VAL A C 1
ATOM 706 O O . VAL A 1 95 ? 13.260 -0.751 -26.815 1.00 76.38 95 VAL A O 1
ATOM 7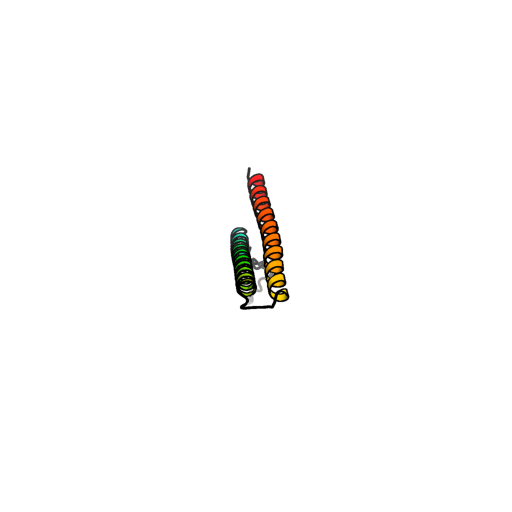09 N N . MET A 1 96 ? 11.244 -1.149 -25.903 1.00 74.25 96 MET A N 1
ATOM 710 C CA . MET A 1 96 ? 10.709 -1.827 -27.093 1.00 74.25 96 MET A CA 1
ATOM 711 C C . MET A 1 96 ? 10.688 -0.926 -28.332 1.00 74.25 96 MET A C 1
ATOM 713 O O . MET A 1 96 ? 11.007 -1.384 -29.424 1.00 74.25 96 MET A O 1
ATOM 717 N N . ARG A 1 97 ? 10.357 0.360 -28.170 1.00 73.12 97 ARG A N 1
ATOM 718 C CA . ARG A 1 97 ? 10.342 1.334 -29.273 1.00 73.12 97 ARG A CA 1
ATOM 719 C C . ARG A 1 97 ? 11.730 1.716 -29.790 1.00 73.12 97 ARG A C 1
ATOM 721 O O . ARG A 1 97 ? 11.813 2.217 -30.901 1.00 73.12 97 ARG A O 1
ATOM 728 N N . MET A 1 98 ? 12.797 1.500 -29.018 1.00 71.69 98 MET A N 1
ATOM 729 C CA . MET A 1 98 ? 14.174 1.757 -29.466 1.00 71.69 98 MET A CA 1
ATOM 730 C C . MET A 1 98 ? 14.804 0.592 -30.243 1.00 71.69 98 MET A C 1
ATOM 732 O O . MET A 1 98 ? 15.846 0.784 -30.860 1.00 71.69 98 MET A O 1
ATOM 736 N N . GLN A 1 99 ? 14.230 -0.613 -30.168 1.00 58.56 99 GLN A N 1
ATOM 737 C CA . GLN A 1 99 ? 14.789 -1.826 -30.785 1.00 58.56 99 GLN A CA 1
ATOM 738 C C . GLN A 1 99 ? 14.201 -2.158 -32.166 1.00 58.56 99 GLN A C 1
ATOM 740 O O . GLN A 1 99 ? 14.626 -3.143 -32.771 1.00 58.56 99 GLN A O 1
ATOM 745 N N . ILE A 1 100 ? 13.245 -1.363 -32.651 1.00 52.12 100 ILE A N 1
ATOM 746 C CA . ILE A 1 100 ? 12.702 -1.430 -34.017 1.00 52.12 100 ILE A CA 1
ATOM 747 C C . ILE A 1 100 ? 13.334 -0.376 -34.921 1.00 52.12 100 ILE A C 1
ATOM 749 O O . ILE A 1 100 ? 13.643 0.725 -34.414 1.00 52.12 100 ILE A O 1
#

Solvent-accessible surface area (backbone atoms only — not comparable to full-atom values): 5900 Å² total; per-residue (Å²): 137,87,83,82,86,84,77,77,99,72,78,97,67,77,79,76,74,76,67,78,75,75,43,74,65,54,53,50,50,52,48,52,52,50,50,54,48,53,53,51,50,36,51,50,34,42,52,53,18,52,51,36,47,52,32,39,76,71,66,76,34,87,58,61,67,62,28,51,50,33,43,51,52,22,52,56,46,44,54,52,50,51,53,50,53,52,51,51,54,53,52,52,57,52,55,59,64,70,74,106

Secondary structure (DSSP, 8-state):
-----------------------HHHHHHHHHHHHHHHHHHHHHHHHHHHHHHHHHHTTS---HHHHHHHHHHHHHHHHHHHHHHHHHHHHHHHHHHH--

Sequence (100 aa):
MTDMHINGIAGQLTTPQAGTRSSAADAAKGFGNFLKGAVSEVNQLHHEADQAVEALTAGRSQDVHNTMIALQKADVSFQLLMQIRNKVVSAYETVMRMQI

Mean predicted aligned error: 12.81 Å

Nearest PDB structures (foldseek):
  6dkm-assembly1_B  TM=7.868E-01  e=2.896E+00  synthetic construct
  3fd9-assembly1_C  TM=7.465E-01  e=2.536E+00  Pseudomonas aeruginosa UCBPP-PA14
  3r84-assembly16_O  TM=5.565E-01  e=2.220E+00  Saccharomyces cerevisiae
  3r84-assembly10_S  TM=5.638E-01  e=3.094E+00  Saccharomyces cerevisiae
  6b87-assembly3_C  TM=5.295E-01  e=9.563E+00  synthetic construct

pLDDT: mean 80.51, std 16.3, range [45.66, 97.31]

Foldseek 3Di:
DDDPDDDDPDDPDDPPPPPPPCDVVNVVVVVVVVLVVLVVVLVVLVVVLVVLVVCCVVVVDVCPPVSVVSVVVSVVSVVVSVVVVVVVVVVVVVVVVVVD

Radius of gyration: 28.49 Å; Cα contacts (8 Å, |Δi|>4): 31; chains: 1; bounding box: 99×17×55 Å

=== Feature glossary ===
The record interleaves many kinds of information about one protein. Here is each kind framed as the question it answers.

Q: What does the local fold look like, residue by residue?
A: A 3Di character summarizes, for each residue, the relative orientation of the Cα frame of its nearest spatial neighbor. Because it encodes fold topology rather than chemistry, 3Di alignments detect remote structural similarity that sequence alignment misses.

Q: Which residues are in helices, strands, or loops?
A: Secondary structure is the local, repeating backbone conformation. DSSP classifies it into eight states by reading the hydrogen-bond network: three helix types (H, G, I), two β types (E, B), two non-regular types (T, S), and unstructured coil (-).

Q: How big and how compact is the whole molecule?
A: Three whole-structure scalars: the radius of gyration (RMS distance of Cα from centroid, in Å), the count of Cα–Cα contacts (pairs closer than 8 Å and separated by more than four residues in sequence — i.e. tertiary, not local, contacts), and the bounding-box dimensions. Together they distinguish compact globular folds from extended fibres or disordered chains.

Q: How confident is the AlphaFold model at each residue?
A: For AlphaFold models, the B-factor field carries pLDDT — the model's own estimate of local accuracy on a 0–100 scale. Regions with pLDDT<50 should be treated as essentially unmodeled; they often correspond to intrinsically disordered segments.

Q: What family and function is it annotated with?
A: Functional annotations link the protein to curated databases. InterPro entries identify conserved domains and families by matching the sequence against member-database signatures (Pfam, PROSITE, CDD, …). Gene Ontology (GO) terms describe molecular function, biological process, and cellular component in a controlled vocabulary. CATH places the structure in a hierarchical fold classification (Class/Architecture/Topology/Homologous-superfamily). The organism is the source species.

Q: What known structures does this most resemble?
A: Nearest PDB neighbors are the top structural matches found by Foldseek when searching this structure against the entire Protein Data Bank. Each hit reports a TM-score (0 to 1; >0.5 almost always implies the same fold) and an E-value. These are *structural* homologs — they may share no detectable sequence similarity.

Q: Which residues are buried vs exposed?
A: Solvent-accessible surface area (SASA) is the area in Å² traced out by the centre of a 1.4 Å probe sphere (a water molecule) rolled over the protein's van der Waals surface (Shrake–Rupley / Lee–Richards construction). Buried residues have near-zero SASA; fully exposed residues can exceed 200 Å². The total SASA scales roughly with the number of surface residues.

Q: What are the backbone torsion angles?
A: φ (phi) and ψ (psi) are the two rotatable backbone dihedrals per residue: φ is the C(i-1)–N–Cα–C torsion, ψ is the N–Cα–C–N(i+1) torsion, both in degrees on (−180°, 180°]. α-helical residues cluster near (−60°, −45°); β-strand residues near (−120°, +130°). A Ramachandran plot is simply a scatter of (φ, ψ) for every residue.

Q: Are the domains correctly placed relative to each other?
A: Predicted aligned error is AlphaFold's pairwise confidence. Unlike pLDDT (per-residue), PAE is per-residue-pair and captures whether two parts of the structure are correctly placed relative to each other. Units are ångströms of expected positional error.

Q: What if only a Cα trace is available?
A: P-SEA three-state annotation labels each residue as helix, strand, or coil based purely on the geometry of the Cα trace. It serves as a fallback when the full backbone (and thus DSSP) is unavailable.

Q: What is the amino-acid chain?
A: This is the polypeptide sequence — one letter per residue, N-terminus first. Length ranges from a few dozen residues for small domains to over a thousand for large multi-domain proteins.

Q: What do the rendered images show?
A: The six renders are orthographic views along the three Cartesian axes in both directions. Representation (cartoon, sticks, or surface) and color scheme (sequence-rainbow or by-chain) vary across proteins so the training set covers all the common visualization conventions.

Q: What do the diagnostic plots show?
A: Plot images: a contact map (which residues are close in 3D, as an N×N binary image), a Ramachandran scatter (backbone torsion angles, revealing secondary-structure composition at a glance), and — for AlphaFold structures — a PAE heatmap (pairwise prediction confidence).

Q: How mobile is each atom in the crystal?
A: B-factor (Debye–Waller factor) reflects atomic displacement in the crystal lattice. It is an experimental observable (units Å²), not a predicti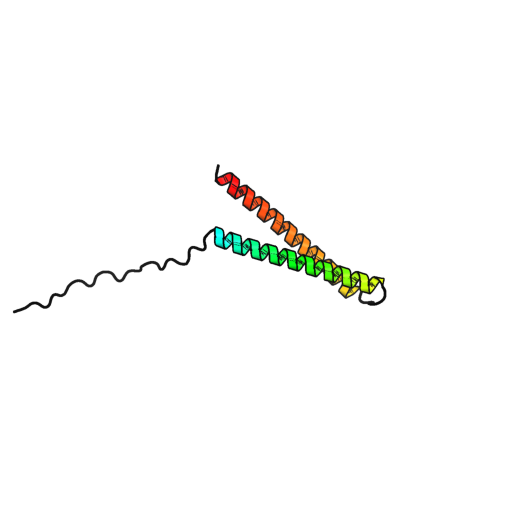on; low values mean the atom is pinned down, high values mean it moves or is heterogeneous across the crystal.

Q: Where is each backbone atom in 3D?
A: The mmCIF table is the protein's shape written out atom by atom. For each backbone N, Cα, C, and carbonyl O, it records an (x, y, z) coordinate triple in Å plus the residue type, chain letter, and residue number.